Protein AF-A0A257Q1Q8-F1 (afdb_monomer_lite)

Foldseek 3Di:
DDDDDDDDDDPPPPDPDPPDFDDDDLVVLLVLLLVLLLCLLCLAPPNLPLVSLVVSLVSLLLSLVLDALQSLLSSQLSSQLNNQVNNVVCQLVVCVPVVVDDNVVSNVVSSVVSSVLSSLRSQLSSQLCVQLVRHSVPPAHSPHDDDPSSVCSNVVSLVVSLVVQCPPPVHDNGSDSVNSD

Sequence (181 aa):
MTLISPSKTLSKNPAPVPAPVPRLSPRWRLLLALLAGAALPLAFAPVGFWPLSLLSPAVLLLLLQGSTPRRAFVLGWLFGLGQFGVGVSWLYESFTLFGGAVAPLAAFITFIFAALVAVYLGLTAWLATWVSGGNAAAGSKLGGKLGGRQIAAFTGSWVFFEWLRGWVFSGFPWLDLGIAQ

Radius of gyration: 23.37 Å; chains: 1; bounding box: 82×32×74 Å

pLDDT: mean 88.4, std 14.24, range [43.25, 98.81]

Structure (mmCIF, N/CA/C/O backbone):
data_AF-A0A257Q1Q8-F1
#
_entry.id   AF-A0A257Q1Q8-F1
#
loop_
_atom_site.group_PDB
_atom_site.id
_atom_site.type_symbol
_atom_site.label_atom_id
_atom_site.label_alt_id
_atom_site.label_comp_id
_atom_site.label_asym_id
_atom_site.label_entity_id
_atom_site.label_seq_id
_atom_site.pdbx_PDB_ins_code
_atom_site.Cartn_x
_atom_site.Cartn_y
_atom_site.Cartn_z
_atom_site.occupancy
_atom_site.B_iso_or_equiv
_atom_site.auth_seq_id
_atom_site.auth_comp_id
_atom_site.auth_asym_id
_atom_site.auth_atom_id
_atom_site.pdbx_PDB_model_num
ATOM 1 N N . MET A 1 1 ? -62.930 3.292 52.683 1.00 43.25 1 MET A N 1
ATOM 2 C CA . MET A 1 1 ? -62.499 4.404 51.810 1.00 43.25 1 MET A CA 1
ATOM 3 C C . MET A 1 1 ? -60.977 4.443 51.862 1.00 43.25 1 MET A C 1
ATOM 5 O O . MET A 1 1 ? -60.440 5.035 52.780 1.00 43.25 1 MET A O 1
ATOM 9 N N . THR A 1 2 ? -60.256 3.541 51.180 1.00 48.12 2 THR A N 1
ATOM 10 C CA . THR A 1 2 ? -59.869 3.575 49.741 1.00 48.12 2 THR A CA 1
ATOM 11 C C . THR A 1 2 ? -59.186 4.914 49.421 1.00 48.12 2 THR A C 1
ATOM 13 O O . THR A 1 2 ? -59.822 5.947 49.563 1.00 48.12 2 THR A O 1
ATOM 16 N N . LEU A 1 3 ? -57.902 4.981 49.049 1.00 47.81 3 LEU A N 1
ATOM 17 C CA . LEU A 1 3 ? -57.370 4.487 47.773 1.00 47.81 3 LEU A CA 1
ATOM 18 C C . LEU A 1 3 ? -55.855 4.203 47.835 1.00 47.81 3 LEU A C 1
ATOM 20 O O . LEU A 1 3 ? -55.057 5.070 48.178 1.00 47.81 3 LEU A O 1
ATOM 24 N N . ILE A 1 4 ? -55.477 2.990 47.428 1.00 55.78 4 ILE A N 1
ATOM 25 C CA . ILE A 1 4 ? -54.110 2.597 47.071 1.00 55.78 4 ILE A CA 1
ATOM 26 C C . ILE A 1 4 ? -53.901 3.000 45.603 1.00 55.78 4 ILE A C 1
ATOM 28 O O . ILE A 1 4 ? -54.700 2.639 44.741 1.00 55.78 4 ILE A O 1
ATOM 32 N N . SER A 1 5 ? -52.849 3.774 45.334 1.00 58.38 5 SER A N 1
ATOM 33 C CA . SER A 1 5 ? -52.453 4.211 43.989 1.00 58.38 5 SER A CA 1
ATOM 34 C C . SER A 1 5 ? -51.923 3.029 43.156 1.00 58.38 5 SER A C 1
ATOM 36 O O . SER A 1 5 ? -51.117 2.254 43.679 1.00 58.38 5 SER A O 1
ATOM 38 N N . PRO A 1 6 ? -52.329 2.854 41.883 1.00 58.66 6 PRO A N 1
ATOM 39 C CA . PRO A 1 6 ? -51.844 1.756 41.057 1.00 58.66 6 PRO A CA 1
ATOM 40 C C . PRO A 1 6 ? -50.412 2.021 40.570 1.00 58.66 6 PRO A C 1
ATOM 42 O O . PRO A 1 6 ? -50.081 3.083 40.037 1.00 58.66 6 PRO A O 1
ATOM 45 N N . SER A 1 7 ? -49.551 1.020 40.746 1.00 57.41 7 SER A N 1
ATOM 46 C CA . SER A 1 7 ? -48.180 0.989 40.251 1.00 57.41 7 SER A CA 1
ATOM 47 C C . SER A 1 7 ? -48.152 1.036 38.719 1.00 57.41 7 SER A C 1
ATOM 49 O O . SER A 1 7 ? -48.757 0.216 38.032 1.00 57.41 7 SER A O 1
ATOM 51 N N . LYS A 1 8 ? -47.416 2.009 38.166 1.00 58.00 8 LYS A N 1
ATOM 52 C CA . LYS A 1 8 ? -47.097 2.069 36.735 1.00 58.00 8 LYS A CA 1
ATOM 53 C C . LYS A 1 8 ? -46.322 0.811 36.342 1.00 58.00 8 LYS A C 1
ATOM 55 O O . LYS A 1 8 ? -45.164 0.638 36.717 1.00 58.00 8 LYS A O 1
ATOM 60 N N . THR A 1 9 ? -46.954 -0.051 35.562 1.00 58.03 9 THR A N 1
ATOM 61 C CA . THR A 1 9 ? -46.309 -1.148 34.846 1.00 58.03 9 THR A CA 1
ATOM 62 C C . THR A 1 9 ? -45.338 -0.562 33.818 1.00 58.03 9 THR A C 1
ATOM 64 O O . THR A 1 9 ? -45.733 -0.016 32.790 1.00 58.03 9 THR A O 1
ATOM 67 N N . LEU A 1 10 ? -44.036 -0.632 34.109 1.00 61.62 10 LEU A N 1
ATOM 68 C CA . LEU A 1 10 ? -42.973 -0.343 33.146 1.00 61.62 10 LEU A CA 1
ATOM 69 C C . LEU A 1 10 ? -43.093 -1.332 31.979 1.00 61.62 10 LEU A C 1
ATOM 71 O O . LEU A 1 10 ? -42.681 -2.487 32.082 1.00 61.62 10 LEU A O 1
ATOM 75 N N . SER A 1 11 ? -43.674 -0.870 30.873 1.00 57.12 11 SER A N 1
ATOM 76 C CA . SER A 1 11 ? -43.652 -1.547 29.579 1.00 57.12 11 SER A CA 1
ATOM 77 C C . SER A 1 11 ? -42.199 -1.841 29.187 1.00 57.12 11 SER A C 1
ATOM 79 O O . SER A 1 11 ? -41.489 -0.957 28.703 1.00 57.12 11 SER A O 1
ATOM 81 N N . LYS A 1 12 ? -41.751 -3.086 29.397 1.00 60.25 12 LYS A N 1
ATOM 82 C CA . LYS A 1 12 ? -40.513 -3.647 28.834 1.00 60.25 12 LYS A CA 1
ATOM 83 C C . LYS A 1 12 ? -40.679 -3.769 27.316 1.00 60.25 12 LYS A C 1
ATOM 85 O O . LYS A 1 12 ? -40.842 -4.865 26.791 1.00 60.25 12 LYS A O 1
ATOM 90 N N . ASN A 1 13 ? -40.634 -2.649 26.601 1.00 68.62 13 ASN A N 1
ATOM 91 C CA . ASN A 1 13 ? -40.333 -2.720 25.179 1.00 68.62 13 ASN A CA 1
ATOM 92 C C . ASN A 1 13 ? -38.854 -3.110 25.059 1.00 68.62 13 ASN A C 1
ATOM 94 O O . ASN A 1 13 ? -38.007 -2.390 25.599 1.00 68.62 13 ASN A O 1
ATOM 98 N N . PRO A 1 14 ? -38.515 -4.243 24.416 1.00 69.12 14 PRO A N 1
ATOM 99 C CA . PRO A 1 14 ? -37.124 -4.536 24.114 1.00 69.12 14 PRO A CA 1
ATOM 100 C C . PRO A 1 14 ? -36.573 -3.381 23.274 1.00 69.12 14 PRO A C 1
ATOM 102 O O . PRO A 1 14 ? -37.242 -2.894 22.361 1.00 69.12 14 PRO A O 1
ATOM 105 N N . ALA A 1 15 ? -35.376 -2.905 23.626 1.00 71.38 15 ALA A N 1
ATOM 106 C CA . ALA A 1 15 ? -34.707 -1.856 22.871 1.00 71.38 15 ALA A CA 1
ATOM 107 C C . ALA A 1 15 ? -34.682 -2.239 21.377 1.00 71.38 15 ALA A C 1
ATOM 109 O O . ALA A 1 15 ? -34.464 -3.415 21.066 1.00 71.38 15 ALA A O 1
ATOM 110 N N . PRO A 1 16 ? -34.926 -1.288 20.457 1.00 70.62 16 PRO A N 1
ATOM 111 C CA . PRO A 1 16 ? -34.981 -1.581 19.032 1.00 70.62 16 PRO A CA 1
ATOM 112 C C . PRO A 1 16 ? -33.701 -2.297 18.598 1.00 70.62 16 PRO A C 1
ATOM 114 O O . PRO A 1 16 ? -32.595 -1.807 18.838 1.00 70.62 16 PRO A O 1
ATOM 117 N N . VAL A 1 17 ? -33.858 -3.473 17.980 1.00 71.19 17 VAL A N 1
ATOM 118 C CA . VAL A 1 17 ? -32.741 -4.234 17.413 1.00 71.19 17 VAL A CA 1
ATOM 119 C C . VAL A 1 17 ? -32.031 -3.314 16.416 1.00 71.19 17 VAL A C 1
ATOM 121 O O . VAL A 1 17 ? -32.677 -2.846 15.473 1.00 71.19 17 VAL A O 1
ATOM 124 N N . PRO A 1 18 ? -30.738 -2.991 16.613 1.00 68.62 18 PRO A N 1
ATOM 125 C CA . PRO A 1 18 ? -30.044 -2.070 15.729 1.00 68.62 18 PRO A CA 1
ATOM 126 C C . PRO A 1 18 ? -30.079 -2.607 14.297 1.00 68.62 18 PRO A C 1
ATOM 128 O O . PRO A 1 18 ? -29.763 -3.771 14.048 1.00 68.62 18 PRO A O 1
ATOM 1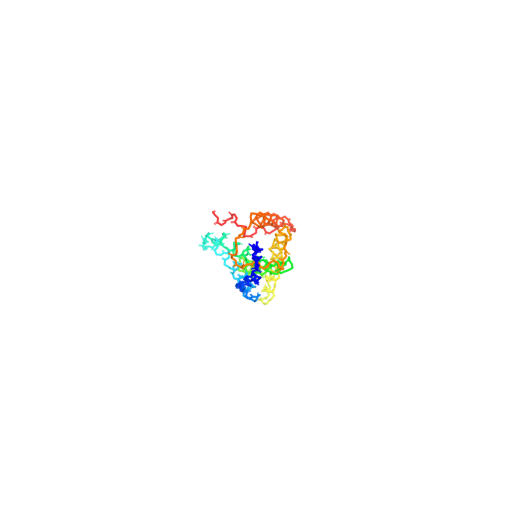31 N N . ALA A 1 19 ? -30.488 -1.747 13.361 1.00 62.97 19 ALA A N 1
ATOM 132 C CA . ALA A 1 19 ? -30.647 -2.113 11.961 1.00 62.97 19 ALA A CA 1
ATOM 133 C C . ALA A 1 19 ? -29.354 -2.723 11.381 1.00 62.97 19 ALA A C 1
ATOM 135 O O . ALA A 1 19 ? -28.254 -2.285 11.754 1.00 62.97 19 ALA A O 1
ATOM 136 N N . PRO A 1 20 ? -29.462 -3.681 10.436 1.00 63.94 20 PRO A N 1
ATOM 137 C CA . PRO A 1 20 ? -28.316 -4.258 9.753 1.00 63.94 20 PRO A CA 1
ATOM 138 C C . PRO A 1 20 ? -27.406 -3.166 9.201 1.00 63.94 20 PRO A C 1
ATOM 140 O O . PRO A 1 20 ? -27.770 -2.331 8.376 1.00 63.94 20 PRO A O 1
ATOM 143 N N . VAL A 1 21 ? -26.192 -3.163 9.720 1.00 61.75 21 VAL A N 1
ATOM 144 C CA . VAL A 1 21 ? -25.137 -2.240 9.349 1.00 61.75 21 VAL A CA 1
ATOM 145 C C . VAL A 1 21 ? -24.663 -2.631 7.941 1.00 61.75 21 VAL A C 1
ATOM 147 O O . VAL A 1 21 ? -24.224 -3.773 7.798 1.00 61.75 21 VAL A O 1
ATOM 150 N N . PRO A 1 22 ? -24.724 -1.769 6.901 1.00 63.03 22 PRO A N 1
ATOM 151 C CA . PRO A 1 22 ? -24.228 -2.137 5.576 1.00 63.03 22 PRO A CA 1
ATOM 152 C C . PRO A 1 22 ? -22.744 -2.510 5.660 1.00 63.03 22 PRO A C 1
ATOM 154 O O . PRO A 1 22 ? -21.916 -1.720 6.123 1.00 63.03 22 PRO A O 1
ATOM 157 N N . ARG A 1 23 ? -22.401 -3.733 5.250 1.00 71.62 23 ARG A N 1
ATOM 158 C CA . ARG A 1 23 ? -21.025 -4.244 5.231 1.00 71.62 23 ARG A CA 1
ATOM 159 C C . ARG A 1 23 ? -20.656 -4.554 3.787 1.00 71.62 23 ARG A C 1
ATOM 161 O O . ARG A 1 23 ? -21.289 -5.407 3.174 1.00 71.62 23 ARG A O 1
ATOM 168 N N . LEU A 1 24 ? -19.613 -3.912 3.252 1.00 80.19 24 LEU A N 1
ATOM 169 C CA . LEU A 1 24 ? -19.014 -4.397 2.006 1.00 80.19 24 LEU A CA 1
ATOM 170 C C . LEU A 1 24 ? -18.505 -5.821 2.211 1.00 80.19 24 LEU A C 1
ATOM 172 O O . LEU A 1 24 ? -17.850 -6.109 3.221 1.00 80.19 24 LEU A O 1
ATOM 176 N N . SER A 1 25 ? -18.771 -6.681 1.226 1.00 86.62 25 SER A N 1
ATOM 177 C CA . SER A 1 25 ? -18.240 -8.040 1.226 1.00 86.62 25 SER A CA 1
ATOM 178 C C . SER A 1 25 ? -16.704 -8.012 1.318 1.00 86.62 25 SER A C 1
ATOM 180 O O . SER A 1 25 ? -16.076 -7.109 0.751 1.00 86.62 25 SER A O 1
ATOM 182 N N . PRO A 1 26 ? -16.070 -8.998 1.975 1.00 87.75 26 PRO A N 1
ATOM 183 C CA . PRO A 1 26 ? -14.613 -9.059 2.069 1.00 87.75 26 PRO A CA 1
ATOM 184 C C . PRO A 1 26 ? -13.913 -9.018 0.704 1.00 87.75 26 PRO A C 1
ATOM 186 O O . PRO A 1 26 ? -12.905 -8.337 0.563 1.00 87.75 26 PRO A O 1
ATOM 189 N N . ARG A 1 27 ? -14.477 -9.677 -0.319 1.00 92.56 27 ARG A N 1
ATOM 190 C CA . ARG A 1 27 ? -13.915 -9.719 -1.682 1.00 92.56 27 ARG A CA 1
ATOM 191 C C . ARG A 1 27 ? -13.867 -8.334 -2.327 1.00 92.56 27 ARG A C 1
ATOM 193 O O . ARG A 1 27 ? -12.841 -7.949 -2.873 1.00 92.56 27 ARG A O 1
ATOM 200 N N . TRP A 1 28 ? -14.948 -7.567 -2.191 1.00 93.50 28 TRP A N 1
ATOM 201 C CA . TRP A 1 28 ? -15.009 -6.193 -2.696 1.00 93.50 28 TRP A CA 1
ATOM 202 C C . TRP A 1 28 ? -13.998 -5.281 -2.001 1.00 93.50 28 TRP A C 1
ATOM 204 O O . TRP A 1 28 ? -13.382 -4.459 -2.666 1.00 93.50 28 TRP A O 1
ATOM 214 N N . ARG A 1 29 ? -13.758 -5.452 -0.692 1.00 94.44 29 ARG A N 1
ATOM 215 C CA . ARG A 1 29 ? -12.721 -4.677 0.012 1.00 94.44 29 ARG A CA 1
ATOM 216 C C . ARG A 1 29 ? -11.318 -4.955 -0.534 1.00 94.44 29 ARG A C 1
ATOM 218 O O . ARG A 1 29 ? -10.553 -4.016 -0.703 1.00 94.44 29 ARG A O 1
ATOM 225 N N . LEU A 1 30 ? -11.000 -6.220 -0.815 1.00 97.00 30 LEU A N 1
ATOM 226 C CA . LEU A 1 30 ? -9.709 -6.613 -1.395 1.00 97.00 30 LEU A CA 1
ATOM 227 C C . LEU A 1 30 ? -9.520 -6.002 -2.790 1.00 97.00 30 LEU A C 1
ATOM 229 O O . LEU A 1 30 ? -8.478 -5.413 -3.064 1.00 97.00 30 LEU A O 1
ATOM 233 N N . LEU A 1 31 ? -10.546 -6.094 -3.642 1.00 97.75 31 LEU A N 1
ATOM 234 C CA . LEU A 1 31 ? -10.501 -5.530 -4.990 1.00 97.75 31 LEU A CA 1
ATOM 235 C C . LEU A 1 31 ? -10.379 -4.002 -4.966 1.00 97.75 31 LEU A C 1
ATOM 237 O O . LEU A 1 31 ? -9.548 -3.447 -5.673 1.00 97.75 31 LEU A O 1
ATOM 241 N N . LEU A 1 32 ? -11.163 -3.320 -4.127 1.00 97.56 32 LEU A N 1
ATOM 242 C CA . LEU A 1 32 ? -11.089 -1.865 -3.991 1.00 97.56 32 LEU A CA 1
ATOM 243 C C . LEU A 1 32 ? -9.731 -1.402 -3.459 1.00 97.56 32 LEU A C 1
ATOM 245 O O . LEU A 1 32 ? -9.246 -0.371 -3.906 1.00 97.56 32 LEU A O 1
ATOM 249 N N . ALA A 1 33 ? -9.103 -2.154 -2.549 1.00 98.25 33 ALA A N 1
ATOM 250 C CA . ALA A 1 33 ? -7.756 -1.838 -2.080 1.00 98.25 33 ALA A CA 1
ATOM 251 C C . ALA A 1 33 ? -6.742 -1.903 -3.232 1.00 98.25 33 ALA A C 1
ATOM 253 O O . ALA A 1 33 ? -5.998 -0.948 -3.437 1.00 98.25 33 ALA A O 1
ATOM 254 N N . LEU A 1 34 ? -6.771 -2.983 -4.021 1.00 98.69 34 LEU A N 1
ATOM 255 C CA . LEU A 1 34 ? -5.906 -3.151 -5.191 1.00 98.69 34 LEU A CA 1
ATOM 256 C C . LEU A 1 34 ? -6.115 -2.035 -6.226 1.00 98.69 34 LEU A C 1
ATOM 258 O O . LEU A 1 34 ? -5.146 -1.439 -6.687 1.00 98.69 34 LEU A O 1
ATOM 262 N N . LEU A 1 35 ? -7.371 -1.730 -6.566 1.00 98.50 35 LEU A N 1
ATOM 263 C CA . LEU A 1 35 ? -7.706 -0.705 -7.559 1.00 98.50 35 LEU A CA 1
ATOM 264 C C . LEU A 1 35 ? -7.365 0.710 -7.081 1.00 98.50 35 LEU A C 1
ATOM 266 O O . LEU A 1 35 ? -6.862 1.505 -7.870 1.00 98.50 35 LEU A O 1
ATOM 270 N N . ALA A 1 36 ? -7.592 1.025 -5.803 1.00 98.38 36 ALA A N 1
ATOM 271 C CA . ALA A 1 36 ? -7.181 2.305 -5.231 1.00 98.38 36 ALA A CA 1
ATOM 272 C C . ALA A 1 36 ? -5.655 2.462 -5.281 1.00 98.38 36 ALA A C 1
ATOM 274 O O . ALA A 1 36 ? -5.159 3.518 -5.659 1.00 98.38 36 ALA A O 1
ATOM 275 N N . GLY A 1 37 ? -4.913 1.394 -4.981 1.00 98.31 37 GLY A N 1
ATOM 276 C CA . GLY A 1 37 ? -3.465 1.364 -5.155 1.00 98.31 37 GLY A CA 1
ATOM 277 C C . GLY A 1 37 ? -3.048 1.600 -6.605 1.00 98.31 37 GLY A C 1
ATOM 278 O O . GLY A 1 37 ? -2.238 2.476 -6.875 1.00 98.31 37 GLY A O 1
ATOM 279 N N . ALA A 1 38 ? -3.643 0.867 -7.549 1.00 98.31 38 ALA A N 1
ATOM 280 C CA . ALA A 1 38 ? -3.345 0.978 -8.980 1.00 98.31 38 ALA A CA 1
ATOM 281 C C . ALA A 1 38 ? -3.677 2.357 -9.576 1.00 98.31 38 ALA A C 1
ATOM 283 O O . ALA A 1 38 ? -3.061 2.762 -10.559 1.00 98.31 38 ALA A O 1
ATOM 284 N N . ALA A 1 39 ? -4.625 3.086 -8.981 1.00 98.12 39 ALA A N 1
ATOM 285 C CA . ALA A 1 39 ? -4.941 4.455 -9.369 1.00 98.12 39 ALA A CA 1
ATOM 286 C C . ALA A 1 39 ? -3.888 5.465 -8.882 1.00 98.12 39 ALA A C 1
ATOM 288 O O . ALA A 1 39 ? -3.666 6.472 -9.549 1.00 98.12 39 ALA A O 1
ATOM 289 N N . LEU A 1 40 ? -3.217 5.214 -7.752 1.00 97.69 40 LEU A N 1
ATOM 290 C CA . LEU A 1 40 ? -2.302 6.175 -7.130 1.00 97.69 40 LEU A CA 1
ATOM 291 C C . LEU A 1 40 ? -1.154 6.647 -8.055 1.00 97.69 40 LEU A C 1
ATOM 293 O O . LEU A 1 40 ? -0.902 7.850 -8.079 1.00 97.69 40 LEU A O 1
ATOM 297 N N . PRO A 1 41 ? -0.501 5.795 -8.874 1.00 97.62 41 PRO A N 1
ATOM 298 C CA . PRO A 1 41 ? 0.508 6.235 -9.843 1.00 97.62 41 PRO A CA 1
ATOM 299 C C . PRO A 1 41 ? 0.040 7.314 -10.829 1.00 97.62 41 PRO A C 1
ATOM 301 O O . PRO A 1 41 ? 0.859 8.102 -11.289 1.00 97.62 41 PRO A O 1
ATOM 304 N N . LEU A 1 42 ? -1.264 7.410 -11.114 1.00 96.94 42 LEU A N 1
ATOM 305 C CA . LEU A 1 42 ? -1.825 8.450 -11.987 1.00 96.94 42 LEU A CA 1
ATOM 306 C C . LEU A 1 42 ? -1.765 9.855 -11.357 1.00 96.94 42 LEU A C 1
ATOM 308 O O . LEU A 1 42 ? -1.959 10.848 -12.056 1.00 96.94 42 LEU A O 1
ATOM 312 N N . ALA A 1 43 ? -1.490 9.953 -10.052 1.00 96.75 43 ALA A N 1
ATOM 313 C CA . ALA A 1 43 ? -1.203 11.222 -9.389 1.00 96.75 43 ALA A CA 1
ATOM 314 C C . ALA A 1 43 ? 0.158 11.808 -9.791 1.00 96.75 43 ALA A C 1
ATOM 316 O O . ALA A 1 43 ? 0.364 13.010 -9.659 1.00 96.75 43 ALA A O 1
ATOM 317 N N . PHE A 1 44 ? 1.073 10.972 -10.281 1.00 95.50 44 PHE A N 1
ATOM 318 C CA . PHE A 1 44 ? 2.437 11.351 -10.627 1.00 95.50 44 PHE A CA 1
ATOM 319 C C . PHE A 1 44 ? 2.578 11.583 -12.134 1.00 95.50 44 PHE A C 1
ATOM 321 O O . PHE A 1 44 ? 1.684 11.272 -12.930 1.00 95.50 44 PHE A O 1
ATOM 328 N N . ALA A 1 45 ? 3.719 12.138 -12.542 1.00 91.75 45 ALA A N 1
ATOM 329 C CA . ALA A 1 45 ? 4.059 12.262 -13.953 1.00 91.75 45 ALA A CA 1
ATOM 330 C C . ALA A 1 45 ? 4.004 10.887 -14.657 1.00 91.75 45 ALA A C 1
ATOM 332 O O . ALA A 1 45 ? 4.382 9.876 -14.058 1.00 91.75 45 ALA A O 1
ATOM 333 N N . PRO A 1 46 ? 3.557 10.829 -15.925 1.00 92.25 46 PRO A N 1
ATOM 334 C CA . PRO A 1 46 ? 3.195 11.956 -16.796 1.00 92.25 46 PRO A CA 1
ATOM 335 C C . PRO A 1 46 ? 1.744 12.453 -16.648 1.00 92.25 46 PRO A C 1
ATOM 337 O O . PRO A 1 46 ? 1.397 13.461 -17.252 1.00 92.25 46 PRO A O 1
ATOM 340 N N . VAL A 1 47 ? 0.890 11.759 -15.887 1.00 95.25 47 VAL A N 1
ATOM 341 C CA . VAL A 1 47 ? -0.553 12.061 -15.817 1.00 95.25 47 VAL A CA 1
ATOM 342 C C . VAL A 1 47 ? -0.844 13.249 -14.898 1.00 95.25 47 VAL A C 1
ATOM 344 O O . VAL A 1 47 ? -1.629 14.122 -15.259 1.00 95.25 47 VAL A O 1
ATOM 347 N N . GLY A 1 48 ? -0.215 13.300 -13.721 1.00 94.31 48 GLY A N 1
ATOM 348 C CA . GLY A 1 48 ? -0.281 14.451 -12.816 1.00 94.31 48 GLY A CA 1
ATOM 349 C C . GLY A 1 48 ? -1.660 14.719 -12.201 1.00 94.31 48 GLY A C 1
ATOM 350 O O . GLY A 1 48 ? -1.950 15.852 -11.816 1.00 94.31 48 GLY A O 1
ATOM 351 N N . PHE A 1 49 ? -2.540 13.714 -12.102 1.00 95.81 49 PHE A N 1
ATOM 352 C CA . PHE A 1 49 ? -3.859 13.885 -11.488 1.00 95.81 49 PHE A CA 1
ATOM 353 C C . PHE A 1 49 ? -3.757 13.859 -9.954 1.00 95.81 49 PHE A C 1
ATOM 355 O O . PHE A 1 49 ? -4.175 12.909 -9.282 1.00 95.81 49 PHE A O 1
ATOM 362 N N . TRP A 1 50 ? -3.183 14.932 -9.404 1.00 94.06 50 TRP A N 1
ATOM 363 C CA . TRP A 1 50 ? -2.802 15.080 -7.998 1.00 94.06 50 TRP A CA 1
ATOM 364 C C . TRP A 1 50 ? -3.887 14.722 -6.965 1.00 94.06 50 TRP A C 1
ATOM 366 O O . TRP A 1 50 ? -3.497 14.216 -5.909 1.00 94.06 50 TRP A O 1
ATOM 376 N N . PRO A 1 51 ? -5.219 14.876 -7.190 1.00 95.94 51 PRO A N 1
ATOM 377 C CA . PRO A 1 51 ? -6.209 14.501 -6.177 1.00 95.94 51 PRO A CA 1
ATOM 378 C C . PRO A 1 51 ? -6.129 13.024 -5.780 1.00 95.94 51 PRO A C 1
ATOM 380 O O . PRO A 1 51 ? -6.463 12.669 -4.648 1.00 95.94 51 PRO A O 1
ATOM 383 N N . LEU A 1 52 ? -5.639 12.151 -6.668 1.00 96.44 52 LEU A N 1
ATOM 384 C CA . LEU A 1 52 ? -5.448 10.731 -6.366 1.00 96.44 52 LEU A CA 1
ATOM 385 C C . LEU A 1 52 ? -4.383 10.470 -5.295 1.00 96.44 52 LEU A C 1
ATOM 387 O O . LEU A 1 52 ? -4.488 9.444 -4.617 1.00 96.44 52 LEU A O 1
ATOM 391 N N . SER A 1 53 ? -3.435 11.392 -5.085 1.00 94.75 53 SER A N 1
ATOM 392 C CA . SER A 1 53 ? -2.456 11.311 -3.988 1.00 94.75 53 SER A CA 1
ATOM 393 C C . SER A 1 53 ? -3.122 11.360 -2.612 1.00 94.75 53 SER A C 1
ATOM 395 O O . SER A 1 53 ? -2.632 10.754 -1.664 1.00 94.75 53 SER A O 1
ATOM 397 N N . LEU A 1 54 ? -4.286 12.011 -2.511 1.00 95.19 54 LEU A N 1
ATOM 398 C CA . LEU A 1 54 ? -5.072 12.097 -1.284 1.00 95.19 54 LEU A CA 1
ATOM 399 C C . LEU A 1 54 ? -6.219 11.080 -1.262 1.00 95.19 54 LEU A C 1
ATOM 401 O O . LEU A 1 54 ? -6.449 10.417 -0.248 1.00 95.19 54 LEU A O 1
ATOM 405 N N . LEU A 1 55 ? -6.937 10.935 -2.380 1.00 96.62 55 LEU A N 1
ATOM 406 C CA . LEU A 1 55 ? -8.110 10.063 -2.464 1.00 96.62 55 LEU A CA 1
ATOM 407 C C . LEU A 1 55 ? -7.744 8.581 -2.327 1.00 96.62 55 LEU A C 1
ATOM 409 O O . LEU A 1 55 ? -8.463 7.847 -1.650 1.00 96.62 55 LEU A O 1
ATOM 413 N N . SER A 1 56 ? -6.630 8.130 -2.909 1.00 97.38 56 SER A N 1
ATOM 414 C CA . SER A 1 56 ? -6.273 6.704 -2.881 1.00 97.38 56 SER A CA 1
ATOM 415 C C . SER A 1 56 ? -5.913 6.221 -1.466 1.00 97.38 56 SER A C 1
ATOM 417 O O . SER A 1 56 ? -6.521 5.248 -1.004 1.00 97.38 56 SER A O 1
ATOM 419 N N . PRO A 1 57 ? -5.033 6.907 -0.704 1.00 97.06 57 PRO A N 1
ATOM 420 C CA . PRO A 1 57 ? -4.790 6.565 0.700 1.00 97.06 57 PRO A CA 1
ATOM 421 C C . PRO A 1 57 ? -6.034 6.735 1.583 1.00 97.06 57 PRO A C 1
ATOM 423 O O . PRO A 1 57 ? -6.236 5.952 2.514 1.00 97.06 57 PRO A O 1
ATOM 426 N N . ALA A 1 58 ? -6.912 7.703 1.283 1.00 95.94 58 ALA A N 1
ATOM 427 C CA . ALA A 1 58 ? -8.178 7.864 1.999 1.00 95.94 58 ALA A CA 1
ATOM 428 C C . ALA A 1 58 ? -9.116 6.661 1.795 1.00 95.94 58 ALA A C 1
ATOM 430 O O . ALA A 1 58 ? -9.717 6.179 2.759 1.00 95.94 58 ALA A O 1
ATOM 431 N N . VAL A 1 59 ? -9.206 6.123 0.572 1.00 96.50 59 VAL A N 1
ATOM 432 C CA . VAL A 1 59 ? -9.948 4.882 0.301 1.00 96.50 59 VAL A CA 1
ATOM 433 C C . VAL A 1 59 ? -9.362 3.725 1.107 1.00 96.50 59 VAL A C 1
ATOM 435 O O . VAL A 1 59 ? -10.126 3.003 1.752 1.00 96.50 59 VAL A O 1
ATOM 438 N N . LEU A 1 60 ? -8.033 3.574 1.149 1.00 97.19 60 LEU A N 1
ATOM 439 C CA . LEU A 1 60 ? -7.403 2.548 1.981 1.00 97.19 60 LEU A CA 1
ATOM 440 C C . LEU A 1 60 ? -7.809 2.707 3.452 1.00 97.19 60 LEU A C 1
ATOM 442 O O . LEU A 1 60 ? -8.318 1.751 4.036 1.00 97.19 60 LEU A O 1
ATOM 446 N N . LEU A 1 61 ? -7.670 3.906 4.027 1.00 95.69 61 LEU A N 1
ATOM 447 C CA . LEU A 1 61 ? -8.054 4.198 5.413 1.00 95.69 61 LEU A CA 1
ATOM 448 C C . LEU A 1 61 ? -9.514 3.813 5.710 1.00 95.69 61 LEU A C 1
ATOM 450 O O . LEU A 1 61 ? -9.798 3.204 6.746 1.00 95.69 61 LEU A O 1
ATOM 454 N N . LEU A 1 62 ? -10.441 4.105 4.794 1.00 93.69 62 LEU A N 1
ATOM 455 C CA . LEU A 1 62 ? -11.842 3.699 4.929 1.00 93.69 62 LEU A CA 1
ATOM 456 C C . LEU A 1 62 ? -11.999 2.172 4.920 1.00 93.69 62 LEU A C 1
ATOM 458 O O . LEU A 1 62 ? -12.736 1.628 5.743 1.00 93.69 62 LEU A O 1
ATOM 462 N N . LEU A 1 63 ? -11.282 1.458 4.048 1.00 93.69 63 LEU A N 1
ATOM 463 C CA . LEU A 1 63 ? -11.328 -0.009 3.967 1.00 93.69 63 LEU A CA 1
ATOM 464 C C . LEU A 1 63 ? -10.780 -0.705 5.227 1.00 93.69 63 LEU A C 1
ATOM 466 O O . LEU A 1 63 ? -11.217 -1.822 5.547 1.00 93.69 63 LEU A O 1
ATOM 470 N N . LEU A 1 64 ? -9.884 -0.049 5.975 1.00 92.62 64 LEU A N 1
ATOM 471 C CA . LEU A 1 64 ? -9.354 -0.554 7.249 1.00 92.62 64 LEU A CA 1
ATOM 472 C C . LEU A 1 64 ? -10.392 -0.540 8.384 1.00 92.62 64 LEU A C 1
ATOM 474 O O . LEU A 1 64 ? -10.226 -1.260 9.372 1.00 92.62 64 LEU A O 1
ATOM 478 N N . GLN A 1 65 ? -11.494 0.206 8.251 1.00 89.00 65 GLN A N 1
ATOM 479 C CA . GLN A 1 65 ? -12.534 0.267 9.280 1.00 89.00 65 GLN A CA 1
ATOM 480 C C . GLN A 1 65 ? -13.131 -1.119 9.574 1.00 89.00 65 GLN A C 1
ATOM 482 O O . GLN A 1 65 ? -13.640 -1.818 8.687 1.00 89.00 65 GLN A O 1
ATOM 487 N N . GLY A 1 66 ? -13.062 -1.517 10.848 1.00 85.81 66 GLY A N 1
ATOM 488 C CA . GLY A 1 66 ? -13.600 -2.792 11.332 1.00 85.81 66 GLY A CA 1
ATOM 489 C C . GLY A 1 66 ? -12.768 -4.009 10.915 1.00 85.81 66 GLY A C 1
ATOM 490 O O . GLY A 1 66 ? -13.226 -5.146 11.040 1.00 85.81 66 GLY A O 1
ATOM 491 N N . SER A 1 67 ? -11.553 -3.794 10.405 1.00 88.75 67 SER A N 1
ATOM 492 C CA . SER A 1 67 ? -10.616 -4.866 10.081 1.00 88.75 67 SER A CA 1
ATOM 493 C C . SER A 1 67 ? -9.793 -5.262 11.309 1.00 88.75 67 SER A C 1
ATOM 495 O O . SER A 1 67 ? -9.469 -4.440 12.161 1.00 88.75 67 SER A O 1
ATOM 497 N N . THR A 1 68 ? -9.433 -6.543 11.402 1.00 92.25 68 THR A N 1
ATOM 498 C CA . THR A 1 68 ? -8.360 -6.970 12.311 1.00 92.25 68 THR A CA 1
ATOM 499 C C . THR A 1 68 ? -7.009 -6.528 11.743 1.00 92.25 68 THR A C 1
ATOM 501 O O . THR A 1 68 ? -6.900 -6.404 10.520 1.00 92.25 68 THR A O 1
ATOM 504 N N . PRO A 1 69 ? -5.948 -6.390 12.560 1.00 94.81 69 PRO A N 1
ATOM 505 C CA . PRO A 1 69 ? -4.612 -6.064 12.055 1.00 94.81 69 PRO A CA 1
ATOM 506 C C . PRO A 1 69 ? -4.135 -7.011 10.942 1.00 94.81 69 PRO A C 1
ATOM 508 O O . PRO A 1 69 ? -3.577 -6.568 9.946 1.00 94.81 69 PRO A O 1
ATOM 511 N N . ARG A 1 70 ? -4.435 -8.317 11.040 1.00 94.75 70 ARG A N 1
ATOM 512 C CA . ARG A 1 70 ? -4.111 -9.296 9.983 1.00 94.75 70 ARG A CA 1
ATOM 513 C C . ARG A 1 70 ? -4.828 -9.005 8.660 1.00 94.75 70 ARG A C 1
ATOM 515 O O . ARG A 1 70 ? -4.226 -9.121 7.603 1.00 94.75 70 ARG A O 1
ATOM 522 N N . ARG A 1 71 ? -6.110 -8.627 8.701 1.00 94.81 71 ARG A N 1
ATOM 523 C CA . ARG A 1 71 ? -6.861 -8.248 7.489 1.00 94.81 71 ARG A CA 1
ATOM 524 C C . ARG A 1 71 ? -6.391 -6.908 6.936 1.00 94.81 71 ARG A C 1
ATOM 526 O O . ARG A 1 71 ? -6.315 -6.755 5.725 1.00 94.81 71 ARG A O 1
ATOM 533 N N . ALA A 1 72 ? -6.060 -5.971 7.820 1.00 96.44 72 ALA A N 1
ATOM 534 C CA . ALA A 1 72 ? -5.493 -4.687 7.448 1.00 96.44 72 ALA A CA 1
ATOM 535 C C . ALA A 1 72 ? -4.166 -4.856 6.704 1.00 96.44 72 ALA A C 1
ATOM 537 O O . ALA A 1 72 ? -3.992 -4.227 5.668 1.00 96.44 72 ALA A O 1
ATOM 538 N N . PHE A 1 73 ? -3.302 -5.774 7.154 1.00 98.50 73 PHE A N 1
ATOM 539 C CA . PHE A 1 73 ? -2.081 -6.128 6.429 1.00 98.50 73 PHE A CA 1
ATOM 540 C C . PHE A 1 73 ? -2.372 -6.537 4.985 1.00 98.50 73 PHE A C 1
ATOM 542 O O . PHE A 1 73 ? -1.785 -5.986 4.065 1.00 98.50 73 PHE A O 1
ATOM 549 N N . VAL A 1 74 ? -3.316 -7.459 4.771 1.00 98.50 74 VAL A N 1
ATOM 550 C CA . VAL A 1 74 ? -3.663 -7.928 3.418 1.00 98.50 74 VAL A CA 1
ATOM 551 C C . VAL A 1 74 ? -4.235 -6.797 2.558 1.00 98.50 74 VAL A C 1
ATOM 553 O O . VAL A 1 74 ? -3.885 -6.692 1.388 1.00 98.50 74 VAL A O 1
ATOM 556 N N . LEU A 1 75 ? -5.085 -5.931 3.123 1.00 98.38 75 LEU A N 1
ATOM 557 C CA . LEU A 1 75 ? -5.624 -4.769 2.406 1.00 98.38 75 LEU A CA 1
ATOM 558 C C . LEU A 1 75 ? -4.519 -3.782 2.013 1.00 98.38 75 LEU A C 1
ATOM 560 O O . LEU A 1 75 ? -4.461 -3.371 0.859 1.00 98.38 75 LEU A O 1
ATOM 564 N N . GLY A 1 76 ? -3.632 -3.436 2.948 1.00 98.56 76 GLY A N 1
ATOM 565 C CA . GLY A 1 76 ? -2.495 -2.557 2.680 1.00 98.56 76 GLY A CA 1
ATOM 566 C C . GLY A 1 76 ? -1.511 -3.167 1.685 1.00 98.56 76 GLY A C 1
ATOM 567 O O . GLY A 1 76 ? -1.033 -2.472 0.798 1.00 98.56 76 GLY A O 1
ATOM 568 N N . TRP A 1 77 ? -1.267 -4.474 1.766 1.00 98.81 77 TRP A N 1
ATOM 569 C CA . TRP A 1 77 ? -0.388 -5.175 0.837 1.00 98.81 77 TRP A CA 1
ATOM 570 C C . TRP A 1 77 ? -0.971 -5.218 -0.578 1.00 98.81 77 TRP A C 1
ATOM 572 O O . TRP A 1 77 ? -0.256 -4.936 -1.530 1.00 98.81 77 TRP A O 1
ATOM 582 N N . LEU A 1 78 ? -2.274 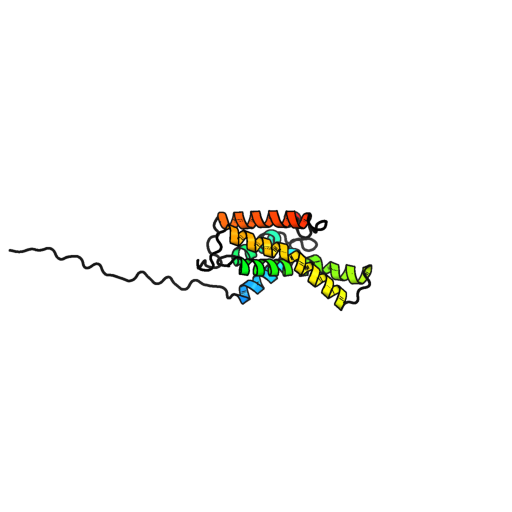-5.480 -0.740 1.00 98.81 78 LEU A N 1
ATOM 583 C CA . LEU A 1 78 ? -2.928 -5.402 -2.052 1.00 98.81 78 LEU A CA 1
ATOM 584 C C . LEU A 1 78 ? -2.948 -3.976 -2.607 1.00 98.81 78 LEU A C 1
ATOM 586 O O . LEU A 1 78 ? -2.738 -3.789 -3.801 1.00 98.81 78 LEU A O 1
ATOM 590 N N . PHE A 1 79 ? -3.161 -2.975 -1.752 1.00 98.81 79 PHE A N 1
ATOM 591 C CA . PHE A 1 79 ? -3.023 -1.574 -2.142 1.00 98.81 79 PHE A CA 1
ATOM 592 C C . PHE A 1 79 ? -1.604 -1.279 -2.647 1.00 98.81 79 PHE A C 1
ATOM 594 O O . PHE A 1 79 ? -1.437 -0.769 -3.752 1.00 98.81 79 PHE A O 1
ATOM 601 N N . GLY A 1 80 ? -0.578 -1.680 -1.893 1.00 98.50 80 GLY A N 1
ATOM 602 C CA . GLY A 1 80 ? 0.816 -1.552 -2.313 1.00 98.50 80 GLY A CA 1
ATOM 603 C C . GLY A 1 80 ? 1.105 -2.304 -3.614 1.00 98.50 80 GLY A C 1
ATOM 604 O O . GLY A 1 80 ? 1.806 -1.784 -4.475 1.00 98.50 80 GLY A O 1
ATOM 605 N N . LEU A 1 81 ? 0.526 -3.492 -3.803 1.00 98.62 81 LEU A N 1
ATOM 606 C CA . LEU A 1 81 ? 0.702 -4.286 -5.018 1.00 98.62 81 LEU A CA 1
ATOM 607 C C . LEU A 1 81 ? 0.110 -3.575 -6.240 1.00 98.62 81 LEU A C 1
ATOM 609 O O . LEU A 1 81 ? 0.712 -3.609 -7.307 1.00 98.62 81 LEU A O 1
ATOM 613 N N . GLY A 1 82 ? -1.027 -2.893 -6.086 1.00 98.44 82 GLY A N 1
ATOM 614 C CA . GLY A 1 82 ? -1.584 -2.035 -7.133 1.00 98.44 82 GLY A CA 1
ATOM 615 C C . GLY A 1 82 ? -0.688 -0.829 -7.417 1.00 98.44 82 GLY A C 1
ATOM 616 O O . GLY A 1 82 ? -0.328 -0.588 -8.568 1.00 98.44 82 GLY A O 1
ATOM 617 N N . GLN A 1 83 ? -0.282 -0.112 -6.363 1.00 98.19 83 GLN A N 1
ATOM 618 C CA . GLN A 1 83 ? 0.562 1.083 -6.457 1.00 98.19 83 GLN A CA 1
ATOM 619 C C . GLN A 1 83 ? 1.886 0.787 -7.160 1.00 98.19 83 GLN A C 1
ATOM 621 O O . GLN A 1 83 ? 2.228 1.449 -8.138 1.00 98.19 83 GLN A O 1
ATOM 626 N N . PHE A 1 84 ? 2.628 -0.213 -6.690 1.00 97.94 84 PHE A N 1
ATOM 627 C CA . PHE A 1 84 ? 3.926 -0.556 -7.260 1.00 97.94 84 PHE A CA 1
ATOM 628 C C . PHE A 1 84 ? 3.785 -1.378 -8.541 1.00 97.94 84 PHE A C 1
ATOM 630 O O . PHE A 1 84 ? 4.533 -1.145 -9.481 1.00 97.94 84 PHE A O 1
ATOM 637 N N . GLY A 1 85 ? 2.793 -2.262 -8.653 1.00 97.25 85 GLY A N 1
ATOM 638 C CA . GLY A 1 85 ? 2.568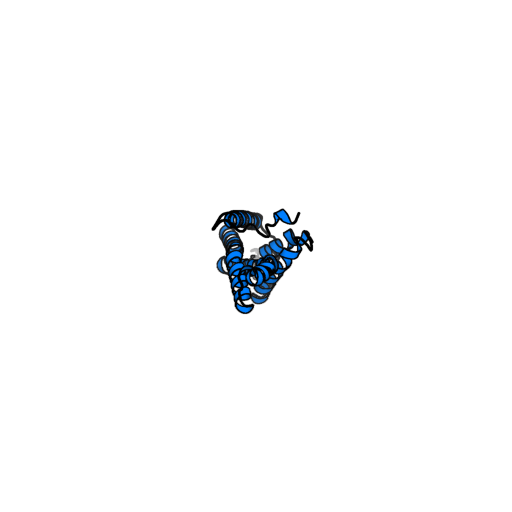 -3.030 -9.881 1.00 97.25 85 GLY A CA 1
ATOM 639 C C . GLY A 1 85 ? 2.374 -2.138 -11.110 1.00 97.25 85 GLY A C 1
ATOM 640 O O . GLY A 1 85 ? 2.928 -2.425 -12.167 1.00 97.25 85 GLY A O 1
ATOM 641 N N . VAL A 1 86 ? 1.657 -1.020 -10.959 1.00 97.00 86 VAL A N 1
ATOM 642 C CA . VAL A 1 86 ? 1.523 -0.013 -12.022 1.00 97.00 86 VAL A CA 1
ATOM 643 C C . VAL A 1 86 ? 2.724 0.936 -12.033 1.00 97.00 86 VAL A C 1
ATOM 645 O O . VAL A 1 86 ? 3.358 1.124 -13.072 1.00 97.00 86 VAL A O 1
ATOM 648 N N . GLY A 1 87 ? 3.066 1.524 -10.887 1.00 95.81 87 GLY A N 1
ATOM 649 C CA . GLY A 1 87 ? 4.015 2.635 -10.818 1.00 95.81 87 GLY A CA 1
ATOM 650 C C . GLY A 1 87 ? 5.495 2.260 -10.963 1.00 95.81 87 GLY A C 1
ATOM 651 O O . GLY A 1 87 ? 6.316 3.144 -11.206 1.00 95.81 87 GLY A O 1
ATOM 652 N N . VAL A 1 88 ? 5.846 0.974 -10.857 1.00 96.50 88 VAL A N 1
ATOM 653 C CA . VAL A 1 88 ? 7.194 0.458 -11.169 1.00 96.50 88 VAL A CA 1
ATOM 654 C C . VAL A 1 88 ? 7.203 -0.544 -12.323 1.00 96.50 88 VAL A C 1
ATOM 656 O O . VAL A 1 88 ? 8.184 -1.256 -12.522 1.00 96.50 88 VAL A O 1
ATOM 659 N N . SER A 1 89 ? 6.131 -0.588 -13.121 1.00 95.19 89 SER A N 1
ATOM 660 C CA . SER A 1 89 ? 6.034 -1.460 -14.302 1.00 95.19 89 SER A CA 1
ATOM 661 C C . SER A 1 89 ? 7.188 -1.260 -15.293 1.00 95.19 89 SER A C 1
ATOM 663 O O . SER A 1 89 ? 7.624 -2.218 -15.923 1.00 95.19 89 SER A O 1
ATOM 665 N N . TRP A 1 90 ? 7.758 -0.053 -15.357 1.00 95.25 90 TRP A N 1
ATOM 666 C CA . TRP A 1 90 ? 8.934 0.282 -16.166 1.00 95.25 90 TRP A CA 1
ATOM 667 C C . TRP A 1 90 ? 10.189 -0.546 -15.829 1.00 95.25 90 TRP A C 1
ATOM 669 O O . TRP A 1 90 ? 11.079 -0.674 -16.672 1.00 95.25 90 TRP A O 1
ATOM 679 N N . LEU A 1 91 ? 10.268 -1.162 -14.640 1.00 96.25 91 LEU A N 1
ATOM 680 C CA . LEU A 1 91 ? 11.361 -2.078 -14.290 1.00 96.25 91 LEU A CA 1
ATOM 681 C C . LEU A 1 91 ? 11.399 -3.310 -15.194 1.00 96.25 91 LEU A C 1
ATOM 683 O O . LEU A 1 91 ? 12.477 -3.845 -15.439 1.00 96.25 91 LEU A O 1
ATOM 687 N N . TYR A 1 92 ? 10.248 -3.733 -15.728 1.00 97.00 92 TYR A N 1
ATOM 688 C CA . TYR A 1 92 ? 10.195 -4.797 -16.727 1.00 97.00 92 TYR A CA 1
ATOM 689 C C . TYR A 1 92 ? 11.118 -4.485 -17.912 1.00 97.00 92 TYR A C 1
ATOM 691 O O . TYR A 1 92 ? 11.975 -5.303 -18.240 1.00 97.00 92 TYR A O 1
ATOM 699 N N . GLU A 1 93 ? 11.013 -3.276 -18.472 1.00 95.00 93 GLU A N 1
ATOM 700 C CA . GLU A 1 93 ? 11.852 -2.843 -19.596 1.00 95.00 93 GLU A CA 1
ATOM 701 C C . GLU A 1 93 ? 13.325 -2.723 -19.198 1.00 95.00 93 GLU A C 1
ATOM 703 O O . GLU A 1 93 ? 14.225 -3.012 -19.979 1.00 95.00 93 GLU A O 1
ATOM 708 N N . SER A 1 94 ? 13.602 -2.351 -17.947 1.00 94.88 94 SER A N 1
ATOM 709 C CA . SER A 1 94 ? 14.981 -2.299 -17.454 1.00 94.88 94 SER A CA 1
ATOM 710 C C . SER A 1 94 ? 15.622 -3.692 -17.401 1.00 94.88 94 SER A C 1
ATOM 712 O O . SER A 1 94 ? 16.783 -3.852 -17.779 1.00 94.88 94 SER A O 1
ATOM 714 N N . PHE A 1 95 ? 14.880 -4.719 -16.979 1.00 94.25 95 PHE A N 1
ATOM 715 C CA . PHE A 1 95 ? 15.399 -6.088 -16.918 1.00 94.25 95 PHE A CA 1
ATOM 716 C C . PHE A 1 95 ? 15.540 -6.744 -18.291 1.00 94.25 95 PHE A C 1
ATOM 718 O O . PHE A 1 95 ? 16.485 -7.510 -18.493 1.00 94.25 95 PHE A O 1
ATOM 725 N N . THR A 1 96 ? 14.644 -6.453 -19.234 1.00 95.00 96 THR A N 1
ATOM 726 C CA . THR A 1 96 ? 14.771 -6.955 -20.609 1.00 95.00 96 THR A CA 1
ATOM 727 C C . THR A 1 96 ? 15.939 -6.284 -21.335 1.00 95.00 96 THR A C 1
ATOM 729 O O . THR A 1 96 ? 16.745 -6.985 -21.945 1.00 95.00 96 THR A O 1
ATOM 732 N N . LEU A 1 97 ? 16.086 -4.957 -21.222 1.00 93.69 97 LEU A N 1
ATOM 733 C CA . LEU A 1 97 ? 17.105 -4.189 -21.949 1.00 93.69 97 LEU A CA 1
ATOM 734 C C . LEU A 1 97 ? 18.505 -4.297 -21.335 1.00 93.69 97 LEU A C 1
ATOM 736 O O . LEU A 1 97 ? 19.467 -4.555 -22.054 1.00 93.69 97 LEU A O 1
ATOM 740 N N . PHE A 1 98 ? 18.637 -4.100 -20.021 1.00 92.94 98 PHE A N 1
ATOM 741 C CA . PHE A 1 98 ? 19.946 -4.069 -19.353 1.00 92.94 98 PHE A CA 1
ATOM 742 C C . PHE A 1 98 ? 20.307 -5.397 -18.687 1.00 92.94 98 PHE A C 1
ATOM 744 O O . PHE A 1 98 ? 21.485 -5.710 -18.540 1.00 92.94 98 PHE A O 1
ATOM 751 N N . GLY A 1 99 ? 19.306 -6.181 -18.281 1.00 88.50 99 GLY A N 1
ATOM 752 C CA . GLY A 1 99 ? 19.516 -7.484 -17.646 1.00 88.50 99 GLY A CA 1
ATOM 753 C C . GLY A 1 99 ? 19.603 -8.656 -18.626 1.00 88.50 99 GLY A C 1
ATOM 754 O O . GLY A 1 99 ? 19.990 -9.748 -18.216 1.00 88.50 99 GLY A O 1
ATOM 755 N N . GLY A 1 100 ? 19.213 -8.464 -19.893 1.00 92.88 100 GLY A N 1
ATOM 756 C CA . GLY A 1 100 ? 19.125 -9.543 -20.884 1.00 92.88 100 GLY A CA 1
ATOM 757 C C . GLY A 1 100 ? 18.125 -10.644 -20.507 1.00 92.88 100 GLY A C 1
ATOM 758 O O . GLY A 1 100 ? 18.208 -11.762 -21.018 1.00 92.88 100 GLY A O 1
ATOM 759 N N . ALA A 1 101 ? 17.201 -10.365 -19.580 1.00 94.38 101 ALA A N 1
ATOM 760 C CA . ALA A 1 101 ? 16.234 -11.343 -19.109 1.00 94.38 101 ALA A CA 1
ATOM 761 C C . ALA A 1 101 ? 15.177 -11.618 -20.186 1.00 94.38 101 ALA A C 1
ATOM 763 O O . ALA A 1 101 ? 14.623 -10.702 -20.794 1.00 94.38 101 ALA A O 1
ATOM 764 N N . VAL A 1 102 ? 14.832 -12.894 -20.378 1.00 96.62 102 VAL A N 1
ATOM 765 C CA . VAL A 1 102 ? 13.676 -13.264 -21.205 1.00 96.62 102 VAL A CA 1
ATOM 766 C C . VAL A 1 102 ? 12.384 -12.724 -20.585 1.00 96.62 102 VAL A C 1
ATOM 768 O O . VAL A 1 102 ? 12.260 -12.653 -19.360 1.00 96.62 102 VAL A O 1
ATOM 771 N N . ALA A 1 103 ? 11.398 -12.390 -21.421 1.00 95.69 103 ALA A N 1
ATOM 772 C CA . ALA A 1 103 ? 10.177 -11.701 -20.994 1.00 95.69 103 ALA A CA 1
ATOM 773 C C . ALA A 1 103 ? 9.473 -12.322 -19.761 1.00 95.69 103 ALA A C 1
ATOM 775 O O . ALA A 1 103 ? 9.155 -11.576 -18.833 1.00 95.69 103 ALA A O 1
ATOM 776 N N . PRO A 1 104 ? 9.282 -13.657 -19.651 1.00 96.94 104 PRO A N 1
ATOM 777 C CA . PRO A 1 104 ? 8.652 -14.241 -18.464 1.00 96.94 104 PRO A CA 1
ATOM 778 C C . PRO A 1 104 ? 9.456 -14.029 -17.175 1.00 96.94 104 PRO A C 1
ATOM 780 O O . PRO A 1 104 ? 8.877 -13.798 -16.115 1.00 96.94 104 PRO A O 1
ATOM 783 N N . LEU A 1 105 ? 10.789 -14.081 -17.262 1.00 97.19 105 LEU A N 1
ATOM 784 C CA . LEU A 1 105 ? 11.672 -13.870 -16.118 1.00 97.19 105 LEU A CA 1
ATOM 785 C C . LEU A 1 105 ? 11.664 -12.399 -15.688 1.00 97.19 105 LEU A C 1
ATOM 787 O O . LEU A 1 105 ? 11.534 -12.123 -14.498 1.00 97.19 105 LEU A O 1
ATOM 791 N N . ALA A 1 106 ? 11.735 -11.464 -16.639 1.00 97.31 106 ALA A N 1
ATOM 792 C CA . ALA A 1 106 ? 11.634 -10.033 -16.353 1.00 97.31 106 ALA A CA 1
ATOM 793 C C . ALA A 1 106 ? 10.300 -9.691 -15.666 1.00 97.31 106 ALA A C 1
ATOM 795 O O . ALA A 1 106 ? 10.287 -9.022 -14.633 1.00 97.31 106 ALA A O 1
ATOM 796 N N . ALA A 1 107 ? 9.183 -10.220 -16.178 1.00 97.00 107 ALA A N 1
ATOM 797 C CA . ALA A 1 107 ? 7.866 -10.035 -15.569 1.00 97.00 107 ALA A CA 1
ATOM 798 C C . ALA A 1 107 ? 7.804 -10.607 -14.143 1.00 97.00 107 ALA A C 1
ATOM 800 O O . ALA A 1 107 ? 7.277 -9.958 -13.238 1.00 97.00 107 ALA A O 1
ATOM 801 N N . PHE A 1 108 ? 8.379 -11.794 -13.925 1.00 97.75 108 PHE A N 1
ATOM 802 C CA . PHE A 1 108 ? 8.444 -12.415 -12.605 1.00 97.75 108 PHE A CA 1
ATOM 803 C C . PHE A 1 108 ? 9.259 -11.579 -11.610 1.00 97.75 108 PHE A C 1
ATOM 805 O O . PHE A 1 108 ? 8.787 -11.330 -10.500 1.00 97.75 108 PHE A O 1
ATOM 812 N N . ILE A 1 109 ? 10.441 -11.095 -12.002 1.00 97.62 109 ILE A N 1
ATOM 813 C CA . ILE A 1 109 ? 11.293 -10.262 -11.140 1.00 97.62 109 ILE A CA 1
ATOM 814 C C . ILE A 1 109 ? 10.576 -8.954 -10.787 1.00 97.62 109 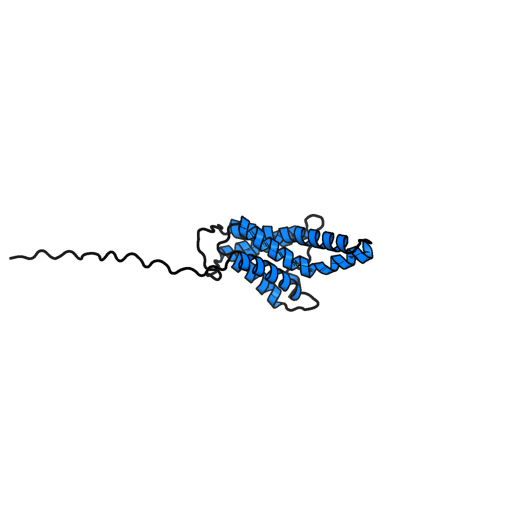ILE A C 1
ATOM 816 O O . ILE A 1 109 ? 10.505 -8.606 -9.608 1.00 97.62 109 ILE A O 1
ATOM 820 N N . THR A 1 110 ? 9.988 -8.265 -11.769 1.00 97.62 110 THR A N 1
ATOM 821 C CA . THR A 1 110 ? 9.229 -7.025 -11.536 1.00 97.62 110 THR A CA 1
ATOM 822 C C . THR A 1 110 ? 8.047 -7.255 -10.596 1.00 97.62 110 THR A C 1
ATOM 824 O O . THR A 1 110 ? 7.830 -6.467 -9.674 1.00 97.62 110 THR A O 1
ATOM 827 N N . PHE A 1 111 ? 7.306 -8.353 -10.775 1.00 98.06 111 PHE A N 1
ATOM 828 C CA . PHE A 1 111 ? 6.199 -8.709 -9.889 1.00 98.06 111 PHE A CA 1
ATOM 829 C C . PHE A 1 111 ? 6.669 -8.969 -8.454 1.00 98.06 111 PHE A C 1
ATOM 831 O O . PHE A 1 111 ? 6.092 -8.422 -7.515 1.00 98.06 111 PHE A O 1
ATOM 838 N N . ILE A 1 112 ? 7.721 -9.774 -8.272 1.00 98.12 112 ILE A N 1
ATOM 839 C CA . ILE A 1 112 ? 8.275 -10.068 -6.944 1.00 98.12 112 ILE A CA 1
ATOM 840 C C . ILE A 1 112 ? 8.795 -8.792 -6.285 1.00 98.12 112 ILE A C 1
ATOM 842 O O . ILE A 1 112 ? 8.515 -8.564 -5.110 1.00 98.12 112 ILE A O 1
ATOM 846 N N . PHE A 1 113 ? 9.482 -7.931 -7.032 1.00 97.56 113 PHE A N 1
ATOM 847 C CA . PHE A 1 113 ? 9.931 -6.638 -6.531 1.00 97.56 113 PHE A CA 1
ATOM 848 C C . PHE A 1 113 ? 8.749 -5.790 -6.039 1.00 97.56 113 PHE A C 1
ATOM 850 O O . PHE A 1 113 ? 8.732 -5.376 -4.879 1.00 97.56 113 PHE A O 1
ATOM 857 N N . ALA A 1 114 ? 7.714 -5.604 -6.865 1.00 98.06 114 ALA A N 1
ATOM 858 C CA . ALA A 1 114 ? 6.518 -4.858 -6.478 1.00 98.06 114 ALA A CA 1
ATOM 859 C C . ALA A 1 114 ? 5.824 -5.472 -5.248 1.00 98.06 114 ALA A C 1
ATOM 861 O O . ALA A 1 114 ? 5.437 -4.748 -4.333 1.00 98.06 114 ALA A O 1
ATOM 862 N N . ALA A 1 115 ? 5.716 -6.802 -5.186 1.00 98.25 115 ALA A N 1
ATOM 863 C CA . ALA A 1 115 ? 5.123 -7.529 -4.066 1.00 98.25 115 ALA A CA 1
ATOM 864 C C . ALA A 1 115 ? 5.922 -7.386 -2.759 1.00 98.25 115 ALA A C 1
ATOM 866 O O . ALA A 1 115 ? 5.319 -7.295 -1.685 1.00 98.25 115 ALA A O 1
ATOM 867 N N . LEU A 1 116 ? 7.255 -7.347 -2.833 1.00 97.75 116 LEU A N 1
ATOM 868 C CA . LEU A 1 116 ? 8.132 -7.132 -1.680 1.00 97.75 116 LEU A CA 1
ATOM 869 C C . LEU A 1 116 ? 8.044 -5.690 -1.176 1.00 97.75 116 LEU A C 1
ATOM 871 O O . LEU A 1 116 ? 7.860 -5.473 0.020 1.00 97.75 116 LEU A O 1
ATOM 875 N N . VAL A 1 117 ? 8.095 -4.698 -2.068 1.00 97.38 117 VAL A N 1
ATOM 876 C CA . VAL A 1 117 ? 7.962 -3.284 -1.674 1.00 97.38 117 VAL A CA 1
ATOM 877 C C . VAL A 1 117 ? 6.544 -2.989 -1.157 1.00 97.38 117 VAL A C 1
ATOM 879 O O . VAL A 1 117 ? 6.368 -2.236 -0.199 1.00 97.38 117 VAL A O 1
ATOM 882 N N . ALA A 1 118 ? 5.517 -3.657 -1.686 1.00 98.12 118 ALA A N 1
ATOM 883 C CA . ALA A 1 118 ? 4.147 -3.556 -1.181 1.00 98.12 118 ALA A CA 1
ATOM 884 C C . ALA A 1 118 ? 3.990 -3.988 0.291 1.00 98.12 118 ALA A C 1
ATOM 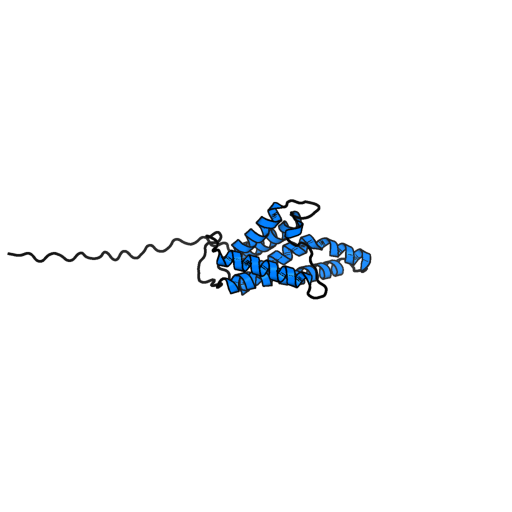886 O O . ALA A 1 118 ? 3.017 -3.597 0.943 1.00 98.12 118 ALA A O 1
ATOM 887 N N . VAL A 1 119 ? 4.937 -4.757 0.850 1.00 98.31 119 VAL A N 1
ATOM 888 C CA . VAL A 1 119 ? 4.932 -5.133 2.276 1.00 98.31 119 VAL A CA 1
ATOM 889 C C . VAL A 1 119 ? 4.951 -3.901 3.172 1.00 98.31 119 VAL A C 1
ATOM 891 O O . VAL A 1 119 ? 4.262 -3.916 4.189 1.00 98.31 119 VAL A O 1
ATOM 894 N N . TYR A 1 120 ? 5.630 -2.816 2.785 1.00 98.12 120 TYR A N 1
ATOM 895 C CA . TYR A 1 120 ? 5.624 -1.571 3.561 1.00 98.12 120 TYR A CA 1
ATOM 896 C C . TYR A 1 120 ? 4.199 -1.040 3.773 1.00 98.12 120 TYR A C 1
ATOM 898 O O . TYR A 1 120 ? 3.842 -0.708 4.897 1.00 98.12 120 TYR A O 1
ATOM 906 N N . LEU A 1 121 ? 3.343 -1.071 2.746 1.00 98.31 121 LEU A N 1
ATOM 907 C CA . LEU A 1 121 ? 1.949 -0.610 2.839 1.00 98.31 121 LEU A CA 1
ATOM 908 C C . LEU A 1 121 ? 1.080 -1.591 3.635 1.00 98.31 121 LEU A C 1
ATOM 910 O O . LEU A 1 121 ? 0.176 -1.180 4.370 1.00 98.31 121 LEU A O 1
ATOM 914 N N . GLY A 1 122 ? 1.375 -2.891 3.544 1.00 98.44 122 GLY A N 1
ATOM 915 C CA . GLY A 1 122 ? 0.790 -3.899 4.428 1.00 98.44 122 GLY A CA 1
ATOM 916 C C . GLY A 1 122 ? 1.119 -3.624 5.897 1.00 98.44 122 GLY A C 1
ATOM 917 O O . GLY A 1 122 ? 0.226 -3.631 6.748 1.00 98.44 122 GLY A O 1
ATOM 918 N N . LEU A 1 123 ? 2.380 -3.317 6.199 1.00 98.50 123 LEU A N 1
ATOM 919 C CA . LEU A 1 123 ? 2.836 -2.973 7.544 1.00 98.50 123 LEU A CA 1
ATOM 920 C C . LEU A 1 123 ? 2.251 -1.641 8.028 1.00 98.50 123 LEU A C 1
ATOM 922 O O . LEU A 1 123 ? 1.816 -1.569 9.177 1.00 98.50 123 LEU A O 1
ATOM 926 N N . THR A 1 124 ? 2.130 -0.633 7.159 1.00 98.31 124 THR A N 1
ATOM 927 C CA . THR A 1 124 ? 1.426 0.625 7.450 1.00 98.31 124 THR A CA 1
ATOM 928 C C . THR A 1 124 ? -0.007 0.367 7.896 1.00 98.31 124 THR A C 1
ATOM 930 O O . THR A 1 124 ? -0.416 0.814 8.968 1.00 98.31 124 THR A O 1
ATOM 933 N N . ALA A 1 125 ? -0.773 -0.390 7.108 1.00 98.06 125 ALA A N 1
ATOM 934 C CA . ALA A 1 125 ? -2.165 -0.691 7.421 1.00 98.06 125 ALA A CA 1
ATOM 935 C C . ALA A 1 125 ? -2.306 -1.544 8.692 1.00 98.06 125 ALA A C 1
ATOM 937 O O . ALA A 1 125 ? -3.203 -1.307 9.513 1.00 98.06 125 ALA A O 1
ATOM 938 N N . TRP A 1 126 ? -1.412 -2.519 8.872 1.00 98.06 126 TRP A N 1
ATOM 939 C CA . TRP A 1 126 ? -1.339 -3.350 10.071 1.00 98.06 126 TRP A CA 1
ATOM 940 C C . TRP A 1 126 ? -1.086 -2.512 11.325 1.00 98.06 126 TRP A C 1
ATOM 942 O O . TRP A 1 126 ? -1.881 -2.588 12.267 1.00 98.06 126 TRP A O 1
ATOM 952 N N . LEU A 1 127 ? -0.035 -1.686 11.319 1.00 97.88 127 LEU A N 1
ATOM 953 C CA . LEU A 1 127 ? 0.367 -0.870 12.462 1.00 97.88 127 LEU A CA 1
ATOM 954 C C . LEU A 1 127 ? -0.709 0.165 12.791 1.00 97.88 127 LEU A C 1
ATOM 956 O O . LEU A 1 127 ? -1.128 0.260 13.943 1.00 97.88 127 LEU A O 1
ATOM 960 N N . ALA A 1 128 ? -1.247 0.851 11.779 1.00 96.75 128 ALA A N 1
ATOM 961 C CA . 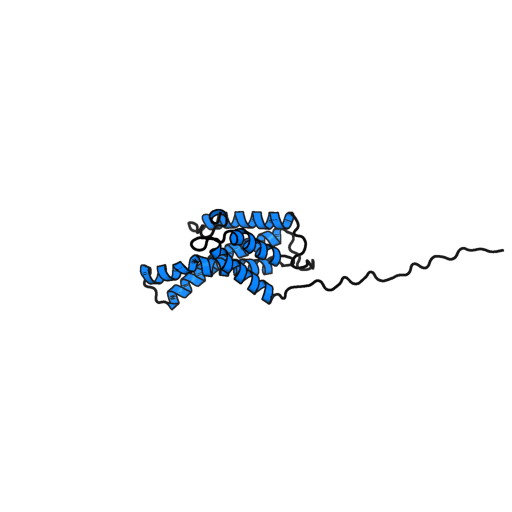ALA A 1 128 ? -2.325 1.821 11.949 1.00 96.75 128 ALA A CA 1
ATOM 962 C C . ALA A 1 128 ? -3.550 1.200 12.636 1.00 96.75 128 ALA A C 1
ATOM 964 O O . ALA A 1 128 ? -4.135 1.780 13.557 1.00 96.75 128 ALA A O 1
ATOM 965 N N . THR A 1 129 ? -3.921 -0.013 12.220 1.00 94.88 129 THR A N 1
ATOM 966 C CA . THR A 1 129 ? -5.062 -0.747 12.781 1.00 94.88 129 THR A CA 1
ATOM 967 C C . THR A 1 129 ? -4.766 -1.265 14.186 1.00 94.88 129 THR A C 1
ATOM 969 O O . THR A 1 129 ? -5.638 -1.213 15.055 1.00 94.88 129 THR A O 1
ATOM 972 N N . TRP A 1 130 ? -3.544 -1.737 14.435 1.00 94.12 130 TRP A N 1
ATOM 973 C CA . TRP A 1 130 ? -3.110 -2.204 15.750 1.00 94.12 130 TRP A CA 1
ATOM 974 C C . TRP A 1 130 ? -3.102 -1.062 16.776 1.00 94.12 130 TRP A C 1
ATOM 976 O O . TRP A 1 130 ? -3.783 -1.158 17.799 1.00 94.12 130 TRP A O 1
ATOM 986 N N . VAL A 1 131 ? -2.462 0.069 16.454 1.00 93.38 131 VAL A N 1
ATOM 987 C CA . VAL A 1 131 ? -2.411 1.273 17.306 1.00 93.38 131 VAL A CA 1
ATOM 988 C C . VAL A 1 131 ? -3.804 1.858 17.552 1.00 93.38 131 VAL A C 1
ATOM 990 O O . VAL A 1 131 ? -4.079 2.386 18.631 1.00 93.38 131 VAL A O 1
ATOM 993 N N . SER A 1 132 ? -4.723 1.735 16.594 1.00 89.94 132 SER A N 1
ATOM 994 C CA . SER A 1 132 ? -6.105 2.215 16.733 1.00 89.94 132 SER A CA 1
ATOM 995 C C . SER A 1 132 ? -7.008 1.311 17.584 1.00 89.94 132 SER A C 1
ATOM 997 O O . SER A 1 132 ? -8.157 1.678 17.828 1.00 89.94 132 SER A O 1
ATOM 999 N N . GLY A 1 133 ? -6.519 0.157 18.058 1.00 82.19 133 GLY A N 1
ATOM 1000 C CA . GLY A 1 133 ? -7.302 -0.797 18.853 1.00 82.19 133 GLY A CA 1
ATOM 1001 C C . GLY A 1 133 ? -8.183 -1.718 18.005 1.00 82.19 133 GLY A C 1
ATOM 1002 O O . GLY A 1 133 ? -9.338 -1.957 18.356 1.00 82.19 133 GLY A O 1
ATOM 1003 N N . GLY A 1 134 ? -7.659 -2.187 16.867 1.00 67.25 134 GLY A N 1
ATOM 1004 C CA . GLY A 1 134 ? -8.360 -2.956 15.835 1.00 67.25 134 GLY A CA 1
ATOM 1005 C C . GLY A 1 134 ? -9.160 -4.159 16.337 1.00 67.25 134 GLY A C 1
ATOM 1006 O O . GLY A 1 134 ? -8.677 -5.288 16.332 1.00 67.25 134 GLY A O 1
ATOM 1007 N N . ASN A 1 135 ? -10.425 -3.923 16.679 1.00 60.31 135 ASN A N 1
ATOM 1008 C CA . ASN A 1 135 ? -11.392 -4.949 17.040 1.00 60.31 135 ASN A CA 1
ATOM 1009 C C . ASN A 1 135 ? -12.407 -5.109 15.907 1.00 60.31 135 ASN A C 1
ATOM 1011 O O . ASN A 1 135 ? -13.329 -4.308 15.775 1.00 60.31 135 ASN A O 1
ATOM 1015 N N . ALA A 1 136 ? -12.292 -6.187 15.124 1.00 57.81 136 ALA A N 1
ATOM 1016 C CA . ALA A 1 136 ? -13.285 -6.532 14.095 1.00 57.81 136 ALA A CA 1
ATOM 1017 C C . ALA A 1 136 ? -14.690 -6.826 14.662 1.00 57.81 136 ALA A C 1
ATOM 1019 O O . ALA A 1 136 ? -15.662 -6.894 13.909 1.00 57.81 136 ALA A O 1
ATOM 1020 N N . ALA A 1 137 ? -14.792 -6.999 15.985 1.00 49.06 137 ALA A N 1
ATOM 1021 C CA . ALA A 1 137 ? -16.047 -7.136 16.718 1.00 49.06 137 ALA A CA 1
ATOM 1022 C C . ALA A 1 137 ? -16.804 -5.803 16.862 1.00 49.06 137 ALA A C 1
ATOM 1024 O O . ALA A 1 137 ? -18.032 -5.806 16.951 1.00 49.06 137 ALA A O 1
ATOM 1025 N N . ALA A 1 138 ? -16.107 -4.661 16.824 1.00 52.69 138 ALA A N 1
ATOM 1026 C CA . ALA A 1 138 ? -16.755 -3.361 16.736 1.00 52.69 138 ALA A CA 1
ATOM 1027 C C . ALA A 1 138 ? -17.254 -3.205 15.297 1.00 52.69 138 ALA A C 1
ATOM 1029 O O . ALA A 1 138 ? -16.477 -2.917 14.389 1.00 52.69 138 ALA A O 1
ATOM 1030 N N . GLY A 1 139 ? -18.542 -3.479 15.078 1.00 50.62 139 GLY A N 1
ATOM 1031 C CA . GLY A 1 139 ? -19.218 -3.398 13.783 1.00 50.62 139 GLY A CA 1
ATOM 1032 C C . GLY A 1 139 ? -19.280 -1.976 13.228 1.00 50.62 139 GLY A C 1
ATOM 1033 O O . GLY A 1 139 ? -20.366 -1.421 13.070 1.00 50.62 139 GLY A O 1
ATOM 1034 N N . SER A 1 140 ? -18.130 -1.373 12.934 1.00 54.25 140 SER A N 1
ATOM 1035 C CA . SER A 1 140 ? -18.054 -0.081 12.276 1.00 54.25 140 SER A CA 1
ATOM 1036 C C . SER A 1 140 ? -18.553 -0.223 10.839 1.00 54.25 140 SER A C 1
ATOM 1038 O O . SER A 1 140 ? -18.116 -1.088 10.073 1.00 54.25 140 SER A O 1
ATOM 1040 N N . LYS A 1 141 ? -19.537 0.619 10.496 1.00 62.72 141 LYS A N 1
ATOM 1041 C CA . LYS A 1 141 ? -19.966 0.848 9.112 1.00 62.72 141 LYS A CA 1
ATOM 1042 C C . LYS A 1 141 ? -18.731 1.183 8.297 1.00 62.72 141 LYS A C 1
ATOM 1044 O O . LYS A 1 141 ? -17.939 2.015 8.732 1.00 62.72 141 LYS A O 1
ATOM 1049 N N . LEU A 1 142 ? -18.607 0.587 7.116 1.00 66.38 142 LEU A N 1
ATOM 1050 C CA . LEU A 1 142 ? -17.718 1.166 6.124 1.00 66.38 142 LEU A CA 1
ATOM 1051 C C . LEU A 1 142 ? -18.243 2.570 5.794 1.00 66.38 142 LEU A C 1
ATOM 1053 O O . LEU A 1 142 ? -19.430 2.712 5.499 1.00 66.38 142 LEU A O 1
ATOM 1057 N N . GLY A 1 143 ? -17.393 3.589 5.904 1.00 62.94 143 GLY A N 1
ATOM 1058 C CA . GLY A 1 143 ? -17.816 4.987 5.787 1.00 62.94 143 GLY A CA 1
ATOM 1059 C C . GLY A 1 143 ? -18.401 5.566 7.081 1.00 62.94 143 GLY A C 1
ATOM 1060 O O . GLY A 1 143 ? -19.041 6.614 7.055 1.00 62.94 143 GLY A O 1
ATOM 1061 N N . GLY A 1 144 ? -18.206 4.902 8.227 1.00 70.62 144 GLY A N 1
ATOM 1062 C CA . GLY A 1 144 ? -18.470 5.509 9.532 1.00 70.62 144 GLY A CA 1
ATOM 1063 C C . GLY A 1 144 ? -17.527 6.688 9.805 1.00 70.62 144 GLY A C 1
ATOM 1064 O O . GLY A 1 144 ? -16.475 6.807 9.173 1.00 70.62 144 GLY A O 1
ATOM 1065 N N . LYS A 1 145 ? -17.880 7.552 10.770 1.00 78.94 145 LYS A N 1
ATOM 1066 C CA . LYS A 1 145 ? -17.023 8.679 11.176 1.00 78.94 145 LYS A CA 1
ATOM 1067 C C . LYS A 1 145 ? -15.634 8.167 11.572 1.00 78.94 145 LYS A C 1
ATOM 1069 O O . LYS A 1 145 ? -15.517 7.361 12.493 1.00 78.94 145 LYS A O 1
ATOM 1074 N N . LEU A 1 146 ? -14.603 8.646 10.877 1.00 82.62 146 LEU A N 1
ATOM 1075 C CA . LEU A 1 146 ? -13.210 8.396 11.235 1.00 82.62 146 LEU A CA 1
ATOM 1076 C C . LEU A 1 146 ? -12.888 9.147 12.530 1.00 82.62 146 LEU A C 1
ATOM 1078 O O . LEU A 1 146 ? -13.100 10.355 12.623 1.00 82.62 146 LEU A O 1
ATOM 1082 N N . GLY A 1 147 ? -12.398 8.430 13.539 1.00 85.56 147 GLY A N 1
ATOM 1083 C CA . GLY A 1 147 ? -11.915 9.052 14.770 1.00 85.56 147 GLY A CA 1
ATOM 1084 C C . GLY A 1 147 ? -10.521 9.652 14.578 1.00 85.56 147 GLY A C 1
ATOM 1085 O O . GLY A 1 147 ? -9.702 9.082 13.857 1.00 85.56 147 GLY A O 1
ATOM 1086 N N . GLY A 1 148 ? -10.206 10.745 15.282 1.00 89.62 148 GLY A N 1
ATOM 1087 C CA . GLY A 1 148 ? -8.881 11.384 15.216 1.00 89.62 148 GLY A CA 1
ATOM 1088 C C . GLY A 1 148 ? -7.723 10.419 15.503 1.00 89.62 148 GLY A C 1
ATOM 1089 O O . GLY A 1 148 ? -6.704 10.465 14.825 1.00 89.62 148 GLY A O 1
ATOM 1090 N N . ARG A 1 149 ? -7.918 9.454 16.417 1.00 89.94 149 ARG A N 1
ATOM 1091 C CA . ARG A 1 149 ? -6.948 8.377 16.689 1.00 89.94 149 ARG A CA 1
ATOM 1092 C C . ARG A 1 149 ? -6.656 7.510 15.460 1.00 89.94 149 ARG A C 1
ATOM 1094 O O . ARG A 1 149 ? -5.506 7.154 15.253 1.00 89.94 149 ARG A O 1
ATOM 1101 N N . GLN A 1 150 ? -7.671 7.169 14.662 1.00 90.56 150 GLN A N 1
ATOM 1102 C CA . GLN A 1 150 ? -7.498 6.333 13.466 1.00 90.56 150 GLN A CA 1
ATOM 1103 C C . GLN A 1 150 ? -6.732 7.078 12.377 1.00 90.56 150 GLN A C 1
ATOM 1105 O O . GLN A 1 150 ? -5.841 6.506 11.759 1.00 90.56 150 GLN A O 1
ATOM 1110 N N . ILE A 1 151 ? -7.061 8.357 12.183 1.00 94.12 151 ILE A N 1
ATOM 1111 C CA . ILE A 1 151 ? -6.369 9.228 11.230 1.00 94.12 151 ILE A CA 1
ATOM 1112 C C . ILE A 1 151 ? -4.907 9.390 11.658 1.00 94.12 151 ILE A C 1
ATOM 1114 O O . ILE A 1 151 ? -4.014 9.091 10.877 1.00 94.12 151 ILE A O 1
ATOM 1118 N N . ALA A 1 152 ? -4.655 9.758 12.917 1.00 96.19 152 ALA A N 1
ATOM 1119 C CA . ALA A 1 152 ? -3.301 9.934 13.438 1.00 96.19 152 ALA A CA 1
ATOM 1120 C C . ALA A 1 152 ? -2.471 8.641 13.372 1.00 96.19 152 ALA A C 1
ATOM 1122 O O . ALA A 1 152 ? -1.314 8.675 12.962 1.00 96.19 152 ALA A O 1
ATOM 1123 N N . ALA A 1 153 ? -3.060 7.491 13.722 1.00 95.88 153 ALA A N 1
ATOM 1124 C CA . ALA A 1 153 ? -2.382 6.202 13.623 1.00 95.88 153 ALA A CA 1
ATOM 1125 C C . ALA A 1 153 ? -2.053 5.837 12.170 1.00 95.88 153 ALA A C 1
ATOM 1127 O O . ALA A 1 153 ? -0.968 5.322 11.909 1.00 95.88 153 ALA A O 1
ATOM 1128 N N . PHE A 1 154 ? -2.961 6.109 11.229 1.00 96.88 154 PHE A N 1
ATOM 1129 C CA . PHE A 1 154 ? -2.729 5.875 9.806 1.00 96.88 154 PHE A CA 1
ATOM 1130 C C . PHE A 1 154 ? -1.635 6.779 9.252 1.00 96.88 154 PHE A C 1
ATOM 1132 O O . PHE A 1 154 ? -0.648 6.266 8.734 1.00 96.88 154 PHE A O 1
ATOM 1139 N N . THR A 1 155 ? -1.758 8.094 9.430 1.00 96.56 155 THR A N 1
ATOM 1140 C CA . THR A 1 155 ? -0.766 9.067 8.960 1.00 96.56 155 THR A CA 1
ATOM 1141 C C . THR A 1 155 ? 0.604 8.816 9.587 1.00 96.56 155 THR A C 1
ATOM 1143 O O . THR A 1 155 ? 1.601 8.765 8.874 1.00 96.56 155 THR A O 1
ATOM 1146 N N . GLY A 1 156 ? 0.668 8.581 10.902 1.00 97.62 156 GLY A N 1
ATOM 1147 C CA . GLY A 1 156 ? 1.926 8.286 11.591 1.00 97.62 156 GLY A CA 1
ATOM 1148 C C . GLY A 1 156 ? 2.574 6.987 11.109 1.00 97.62 156 GLY A C 1
ATOM 1149 O O . GLY A 1 156 ? 3.779 6.953 10.873 1.00 97.62 156 GLY A O 1
ATOM 1150 N N . SER A 1 157 ? 1.778 5.934 10.891 1.00 97.75 157 SER A N 1
ATOM 1151 C CA . SER A 1 157 ? 2.290 4.674 10.335 1.00 97.75 157 SER A CA 1
ATOM 1152 C C . SER A 1 157 ? 2.745 4.837 8.885 1.00 97.75 157 SER A C 1
ATOM 1154 O O . SER A 1 157 ? 3.722 4.214 8.483 1.00 97.75 157 SER A O 1
ATOM 1156 N N . TRP A 1 158 ? 2.050 5.657 8.093 1.00 97.56 158 TRP A N 1
ATOM 1157 C CA . TRP A 1 158 ? 2.404 5.916 6.699 1.00 97.56 158 TRP A CA 1
ATOM 1158 C C . TRP A 1 158 ? 3.777 6.574 6.605 1.00 97.56 158 TRP A C 1
ATOM 1160 O O . TRP A 1 158 ? 4.681 6.006 5.999 1.00 97.56 158 TRP A O 1
ATOM 1170 N N . VAL A 1 159 ? 3.962 7.694 7.309 1.00 97.12 159 VAL A N 1
ATOM 1171 C CA . VAL A 1 159 ? 5.236 8.427 7.347 1.00 97.12 159 VAL A CA 1
ATOM 1172 C C . VAL A 1 159 ? 6.371 7.543 7.868 1.00 97.12 159 VAL A C 1
ATOM 1174 O O . VAL A 1 159 ? 7.453 7.526 7.287 1.00 97.12 159 VAL A O 1
ATOM 1177 N N . PHE A 1 160 ? 6.132 6.769 8.933 1.00 97.62 160 PHE A N 1
ATOM 1178 C CA . PHE A 1 160 ? 7.147 5.879 9.500 1.00 97.62 160 PHE A CA 1
ATOM 1179 C C . PHE A 1 160 ? 7.641 4.825 8.496 1.00 97.62 160 PHE A C 1
ATOM 1181 O O . PHE A 1 160 ? 8.848 4.613 8.370 1.00 97.62 160 PHE A O 1
ATOM 1188 N N . PHE A 1 161 ? 6.731 4.174 7.765 1.00 97.38 161 PHE A N 1
ATOM 1189 C CA . PHE A 1 161 ? 7.113 3.141 6.797 1.00 97.38 161 PHE A CA 1
ATOM 1190 C C . PHE A 1 161 ? 7.595 3.702 5.458 1.00 97.38 161 PHE A C 1
ATOM 1192 O O . PHE A 1 161 ? 8.418 3.048 4.821 1.00 97.38 161 PHE A O 1
ATOM 1199 N N . GLU A 1 162 ? 7.159 4.893 5.042 1.00 95.62 162 GLU A N 1
ATOM 1200 C CA . GLU A 1 162 ? 7.792 5.612 3.927 1.00 95.62 162 GLU A CA 1
ATOM 1201 C C . GLU A 1 162 ? 9.243 5.956 4.256 1.00 95.62 162 GLU A C 1
ATOM 1203 O O . GLU A 1 162 ? 10.138 5.635 3.475 1.00 95.62 162 GLU A O 1
ATOM 1208 N N . TRP A 1 163 ? 9.495 6.503 5.449 1.00 95.81 163 TRP A N 1
ATOM 1209 C CA . TRP A 1 163 ? 10.853 6.769 5.914 1.00 95.81 163 TRP A CA 1
ATOM 1210 C C . TRP A 1 163 ? 11.702 5.492 5.936 1.00 95.81 163 TRP A C 1
ATOM 1212 O O . TRP A 1 163 ? 12.797 5.471 5.377 1.00 95.81 163 TRP A O 1
ATOM 1222 N N . LEU A 1 164 ? 11.182 4.400 6.505 1.00 96.38 164 LEU A N 1
ATOM 1223 C CA . LEU A 1 164 ? 11.898 3.124 6.548 1.00 96.38 164 LEU A CA 1
ATOM 1224 C C . LEU A 1 164 ? 12.213 2.592 5.139 1.00 96.38 164 LEU A C 1
ATOM 1226 O O . LEU A 1 164 ? 13.335 2.152 4.883 1.00 96.38 164 LEU A O 1
ATOM 1230 N N . ARG A 1 165 ? 11.247 2.673 4.216 1.00 95.44 165 ARG A N 1
ATOM 1231 C CA . ARG A 1 165 ? 11.410 2.269 2.811 1.00 95.44 165 ARG A CA 1
ATOM 1232 C C . ARG A 1 165 ? 12.461 3.107 2.085 1.00 95.44 165 ARG A C 1
ATOM 1234 O O . ARG A 1 165 ? 13.118 2.589 1.189 1.00 95.44 165 ARG A O 1
ATOM 1241 N N . GLY A 1 166 ? 12.650 4.364 2.478 1.00 95.19 166 GLY A N 1
ATOM 1242 C CA . GLY A 1 166 ? 13.704 5.234 1.956 1.00 95.19 166 GLY A CA 1
ATOM 1243 C C . GLY A 1 166 ? 15.120 4.902 2.446 1.00 95.19 166 GLY A C 1
ATOM 1244 O O . GLY A 1 166 ? 16.071 5.410 1.866 1.00 95.19 166 GLY A O 1
ATOM 1245 N N . TRP A 1 167 ? 15.281 4.052 3.469 1.00 94.31 167 TRP A N 1
ATOM 1246 C CA . TRP A 1 167 ? 16.585 3.767 4.095 1.00 94.31 167 TRP A CA 1
ATOM 1247 C C . TRP A 1 167 ? 17.006 2.293 4.053 1.00 94.31 167 TRP A C 1
ATOM 1249 O O . TRP A 1 167 ? 18.180 1.980 3.845 1.00 94.31 167 TRP A O 1
ATOM 1259 N N . VAL A 1 168 ? 16.077 1.365 4.281 1.00 94.81 168 VAL A N 1
ATOM 1260 C CA . VAL A 1 168 ? 16.387 -0.069 4.372 1.00 94.81 168 VAL A CA 1
ATOM 1261 C C . VAL A 1 168 ? 16.847 -0.612 3.015 1.00 94.81 168 VAL A C 1
ATOM 1263 O O . VAL A 1 168 ? 16.253 -0.309 1.985 1.00 94.81 168 VAL A O 1
ATOM 1266 N N . PHE A 1 169 ? 17.902 -1.436 3.017 1.00 91.12 169 PHE A N 1
ATOM 1267 C CA . PHE A 1 169 ? 18.524 -2.006 1.811 1.00 91.12 169 PHE A CA 1
ATOM 1268 C C . PHE A 1 169 ? 18.877 -0.954 0.749 1.00 91.12 169 PHE A C 1
ATOM 1270 O O . PHE A 1 169 ? 18.557 -1.128 -0.421 1.00 91.12 169 PHE A O 1
ATOM 1277 N N . SER A 1 170 ? 19.528 0.139 1.164 1.00 92.25 170 SER A N 1
ATOM 1278 C CA . SER A 1 170 ? 19.859 1.322 0.343 1.00 92.25 170 SER A CA 1
ATOM 1279 C C . SER A 1 170 ? 18.671 2.184 -0.103 1.00 92.25 170 SER A C 1
ATOM 1281 O O . SER A 1 170 ? 18.883 3.238 -0.694 1.00 92.25 170 SER A O 1
ATOM 1283 N N . GLY A 1 171 ? 17.450 1.801 0.274 1.00 91.81 171 GLY A N 1
ATOM 1284 C CA . GLY A 1 171 ? 16.247 2.589 0.065 1.00 91.81 171 GLY A CA 1
ATOM 1285 C C . GLY A 1 171 ? 15.638 2.451 -1.329 1.00 91.81 171 GLY A C 1
ATOM 1286 O O . GLY A 1 171 ? 16.319 2.254 -2.331 1.00 91.81 171 GLY A O 1
ATOM 1287 N N . PHE A 1 172 ? 14.316 2.590 -1.391 1.00 94.12 172 PHE A N 1
ATOM 1288 C CA . PHE A 1 172 ? 13.560 2.737 -2.634 1.00 94.12 172 PHE A CA 1
ATOM 1289 C C . PHE A 1 172 ? 12.430 3.772 -2.453 1.00 94.12 172 PHE A C 1
ATOM 1291 O O . PHE A 1 172 ? 11.257 3.391 -2.360 1.00 94.12 172 PHE A O 1
ATOM 1298 N N . PRO A 1 173 ? 12.753 5.078 -2.356 1.00 91.69 173 PRO A N 1
ATOM 1299 C CA . PRO A 1 173 ? 11.788 6.163 -2.140 1.00 91.69 173 PRO A CA 1
ATOM 1300 C C . PRO A 1 173 ? 11.086 6.576 -3.451 1.00 91.69 173 PRO A C 1
ATOM 1302 O O . PRO A 1 173 ? 11.174 7.711 -3.910 1.00 91.69 173 PRO A O 1
ATOM 1305 N N . TRP A 1 174 ? 10.441 5.616 -4.123 1.00 91.75 174 TRP A N 1
ATOM 1306 C CA . TRP A 1 174 ? 9.655 5.865 -5.338 1.00 91.75 174 TRP A CA 1
ATOM 1307 C C . TRP A 1 174 ? 8.162 5.991 -5.002 1.00 91.75 174 TRP A C 1
ATOM 1309 O O . TRP A 1 174 ? 7.666 5.237 -4.162 1.00 91.75 174 TRP A O 1
ATOM 1319 N N . LEU A 1 175 ? 7.440 6.888 -5.689 1.00 92.12 175 LEU A N 1
ATOM 1320 C CA . LEU A 1 175 ? 6.000 7.168 -5.492 1.00 92.12 175 LEU A CA 1
ATOM 1321 C C . LEU A 1 175 ? 5.634 7.658 -4.080 1.00 92.12 175 LEU A C 1
ATOM 1323 O O . LEU A 1 175 ? 4.577 7.304 -3.554 1.00 92.12 175 LEU A O 1
ATOM 1327 N N . ASP A 1 176 ? 6.498 8.466 -3.471 1.00 92.06 176 ASP A N 1
ATOM 1328 C CA . ASP A 1 176 ? 6.197 9.120 -2.197 1.00 92.06 176 ASP A CA 1
ATOM 1329 C C . ASP A 1 176 ? 5.124 10.191 -2.409 1.00 92.06 176 ASP A C 1
ATOM 1331 O O . ASP A 1 176 ? 5.228 11.010 -3.326 1.00 92.06 176 ASP A O 1
ATOM 1335 N N . LEU A 1 177 ? 4.090 10.207 -1.562 1.00 89.88 177 LEU A N 1
ATOM 1336 C CA . LEU A 1 177 ? 2.902 11.048 -1.782 1.00 89.88 177 LEU A CA 1
ATOM 1337 C C . LEU A 1 177 ? 3.227 12.543 -1.935 1.00 89.88 177 LEU A C 1
ATOM 1339 O O . LEU A 1 177 ? 2.533 13.244 -2.668 1.00 89.88 177 LEU A O 1
ATOM 1343 N N . GLY A 1 178 ? 4.288 13.020 -1.277 1.00 85.75 178 GLY A N 1
ATOM 1344 C CA . GLY A 1 178 ? 4.718 14.419 -1.330 1.00 85.75 178 GLY A CA 1
ATOM 1345 C C . GLY A 1 178 ? 5.216 14.889 -2.700 1.00 85.75 178 GLY A C 1
ATOM 1346 O O . GLY A 1 178 ? 5.236 16.088 -2.940 1.00 85.75 178 GLY A O 1
ATOM 1347 N N . ILE A 1 179 ? 5.585 13.976 -3.606 1.00 86.75 179 ILE A N 1
ATOM 1348 C CA . ILE A 1 179 ? 6.083 14.319 -4.952 1.00 86.75 179 ILE A CA 1
ATOM 1349 C C . ILE A 1 179 ? 4.931 14.680 -5.910 1.00 86.75 179 ILE A C 1
ATOM 1351 O O . ILE A 1 179 ? 5.154 15.298 -6.945 1.00 86.75 179 ILE A O 1
ATOM 1355 N N . ALA A 1 180 ? 3.693 14.301 -5.589 1.00 85.38 180 ALA A N 1
ATOM 1356 C CA . ALA A 1 180 ? 2.536 14.524 -6.456 1.00 85.38 180 ALA A CA 1
ATOM 1357 C C . ALA A 1 180 ? 1.910 15.934 -6.340 1.00 85.38 180 ALA A C 1
ATOM 1359 O O . ALA A 1 180 ? 0.831 16.140 -6.899 1.00 85.38 180 ALA A O 1
ATOM 1360 N N . GLN A 1 181 ? 2.523 16.866 -5.594 1.00 78.88 181 GLN A N 1
ATOM 1361 C CA . GLN A 1 181 ? 1.999 18.219 -5.334 1.00 78.88 181 GLN A CA 1
ATOM 1362 C C . GLN A 1 181 ? 2.851 19.326 -5.946 1.00 78.88 181 GLN A C 1
ATOM 1364 O O . GLN A 1 181 ? 4.087 19.153 -6.017 1.00 78.88 181 GLN A O 1
#

Secondary structure (DSSP, 8-state):
---PPPP-----PPPPPPPPPP---HHHHHHHHHHHHHHGGGGSTTT--THHHHHHHHHHHHHTTT--HHHHHHHHHHHHHHHHHHHTTTHHHHHHHTS---HHHHHHHHHHHHHHHTHHHHHHHHHHHHHTT--TTS-PPTTPPPPHHHHHHHHHHHHHHHHHHHHGGG----S-GGGG-